Protein AF-A0A9W8UMN8-F1 (afdb_monomer)

Secondary structure (DSSP, 8-state):
--HHHHHHHHHHTT-S-B---SSSS-TT-SS-HHHHHHHHHHTT-GGGB----TT------TTS---

Structure (mmCIF, N/CA/C/O backbone):
data_AF-A0A9W8UMN8-F1
#
_entry.id   AF-A0A9W8UMN8-F1
#
loop_
_atom_site.group_PDB
_atom_site.id
_atom_site.type_symbol
_atom_site.label_atom_id
_atom_site.label_alt_id
_atom_site.label_comp_id
_atom_site.label_asym_id
_atom_site.label_entity_id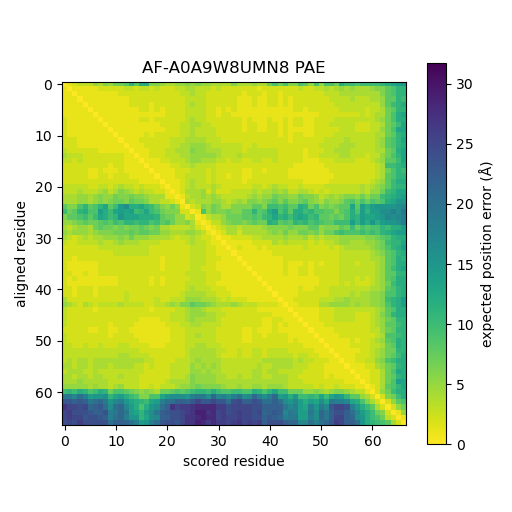
_atom_site.label_seq_id
_atom_site.pdbx_PDB_ins_code
_atom_site.Cartn_x
_atom_site.Cartn_y
_atom_site.Cartn_z
_atom_site.occupancy
_atom_site.B_iso_or_equiv
_atom_site.auth_seq_id
_atom_site.auth_comp_id
_atom_site.auth_asym_id
_atom_site.auth_atom_id
_atom_site.pdbx_PDB_model_num
ATOM 1 N N . MET A 1 1 ? 15.169 -2.759 -0.982 1.00 82.44 1 MET A N 1
ATOM 2 C CA . MET A 1 1 ? 13.892 -3.428 -1.253 1.00 82.44 1 MET A CA 1
ATOM 3 C C . MET A 1 1 ? 13.093 -2.449 -2.069 1.00 82.44 1 MET A C 1
ATOM 5 O O . MET A 1 1 ? 12.897 -1.334 -1.595 1.00 82.44 1 MET A O 1
ATOM 9 N N . ASP A 1 2 ? 12.762 -2.826 -3.291 1.00 92.94 2 ASP A N 1
ATOM 10 C CA . ASP A 1 2 ? 11.845 -2.079 -4.150 1.00 92.94 2 ASP A CA 1
ATOM 11 C C . ASP A 1 2 ? 10.448 -2.722 -4.107 1.00 92.94 2 ASP A C 1
ATOM 13 O O . ASP A 1 2 ? 10.204 -3.684 -3.361 1.00 92.94 2 ASP A O 1
ATOM 17 N N . SER A 1 3 ? 9.510 -2.205 -4.894 1.00 94.62 3 SER A N 1
ATOM 18 C CA . SER A 1 3 ? 8.157 -2.768 -4.923 1.00 94.62 3 SER A CA 1
ATOM 19 C C . SER A 1 3 ? 8.068 -4.160 -5.537 1.00 94.62 3 SER A C 1
ATOM 21 O O . SER A 1 3 ? 7.153 -4.907 -5.189 1.00 94.62 3 SER A O 1
ATOM 23 N N . ALA A 1 4 ? 9.006 -4.560 -6.398 1.00 96.12 4 ALA A N 1
ATOM 24 C CA . ALA A 1 4 ? 9.022 -5.914 -6.948 1.00 96.12 4 ALA A CA 1
ATOM 25 C C . ALA A 1 4 ? 9.395 -6.941 -5.866 1.00 96.12 4 ALA A C 1
ATOM 27 O O . ALA A 1 4 ? 8.732 -7.978 -5.738 1.00 96.12 4 ALA A O 1
ATOM 28 N N . ASP A 1 5 ? 10.389 -6.618 -5.036 1.00 96.12 5 ASP A N 1
ATOM 29 C CA . ASP A 1 5 ? 10.732 -7.408 -3.852 1.00 96.12 5 ASP A CA 1
ATOM 30 C C . ASP A 1 5 ? 9.538 -7.510 -2.884 1.00 96.12 5 ASP A C 1
ATOM 32 O O . ASP A 1 5 ? 9.244 -8.590 -2.363 1.00 96.12 5 ASP A O 1
ATOM 36 N N . ALA A 1 6 ? 8.818 -6.404 -2.663 1.00 95.69 6 ALA A N 1
ATOM 37 C CA . ALA A 1 6 ? 7.650 -6.377 -1.782 1.00 95.69 6 ALA A CA 1
ATOM 38 C C . ALA A 1 6 ? 6.490 -7.239 -2.315 1.00 95.69 6 ALA A C 1
ATOM 40 O O . ALA A 1 6 ? 5.905 -8.008 -1.550 1.00 95.69 6 ALA A O 1
ATOM 41 N N . VAL A 1 7 ? 6.189 -7.184 -3.620 1.00 97.12 7 VAL A N 1
ATOM 42 C CA . VAL A 1 7 ? 5.185 -8.057 -4.267 1.00 97.12 7 VAL A CA 1
ATOM 43 C C . VAL A 1 7 ? 5.524 -9.526 -4.047 1.00 97.12 7 VAL A C 1
ATOM 45 O O . VAL A 1 7 ? 4.651 -10.322 -3.691 1.00 97.12 7 VAL A O 1
ATOM 48 N N . ARG A 1 8 ? 6.793 -9.893 -4.256 1.00 97.75 8 ARG A N 1
ATOM 49 C CA . ARG A 1 8 ? 7.254 -11.262 -4.032 1.00 97.75 8 ARG A CA 1
ATOM 50 C C . ARG A 1 8 ? 7.039 -11.675 -2.578 1.00 97.75 8 ARG A C 1
ATOM 52 O O . ARG A 1 8 ? 6.464 -12.729 -2.338 1.00 97.75 8 ARG A O 1
ATOM 59 N N . LEU A 1 9 ? 7.430 -10.833 -1.625 1.00 96.56 9 LEU A N 1
ATOM 60 C CA . LEU A 1 9 ? 7.281 -11.121 -0.198 1.00 96.56 9 LEU A CA 1
ATOM 61 C C . LEU A 1 9 ? 5.815 -11.332 0.213 1.00 96.56 9 LEU A C 1
ATOM 63 O O . LEU A 1 9 ? 5.513 -12.273 0.944 1.00 96.56 9 LEU A O 1
ATOM 67 N N . VAL A 1 10 ? 4.904 -10.484 -0.277 1.00 96.19 10 VAL A N 1
ATOM 68 C CA . VAL A 1 10 ? 3.457 -10.581 -0.002 1.00 96.19 10 VAL A CA 1
ATOM 69 C C . VAL A 1 10 ? 2.883 -11.920 -0.470 1.00 96.19 10 VAL A C 1
ATOM 71 O O . VAL A 1 10 ? 2.029 -12.491 0.210 1.00 96.19 10 VAL A O 1
ATOM 74 N N . ARG A 1 11 ? 3.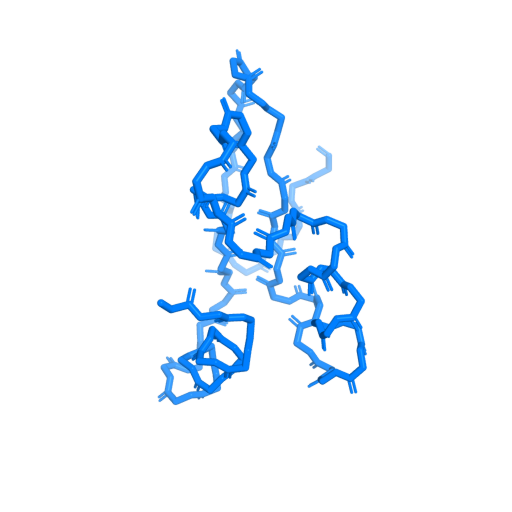351 -12.421 -1.617 1.00 95.44 11 ARG A N 1
ATOM 75 C CA . ARG A 1 11 ? 2.927 -13.710 -2.178 1.00 95.44 11 ARG A CA 1
ATOM 76 C C . ARG A 1 11 ? 3.558 -14.887 -1.445 1.00 95.44 11 ARG A C 1
ATOM 78 O O . ARG A 1 11 ? 2.840 -15.804 -1.065 1.00 95.44 11 ARG A O 1
ATOM 85 N N . ASP A 1 12 ? 4.869 -14.838 -1.220 1.00 97.69 12 ASP A N 1
ATOM 86 C CA . ASP A 1 12 ? 5.628 -15.927 -0.594 1.00 97.69 12 ASP A CA 1
ATOM 87 C C . ASP A 1 12 ? 5.146 -16.204 0.843 1.00 97.69 12 ASP A C 1
ATOM 89 O O . ASP A 1 12 ? 5.168 -17.348 1.295 1.00 97.69 12 ASP A O 1
ATOM 93 N N . LEU A 1 13 ? 4.695 -15.168 1.558 1.00 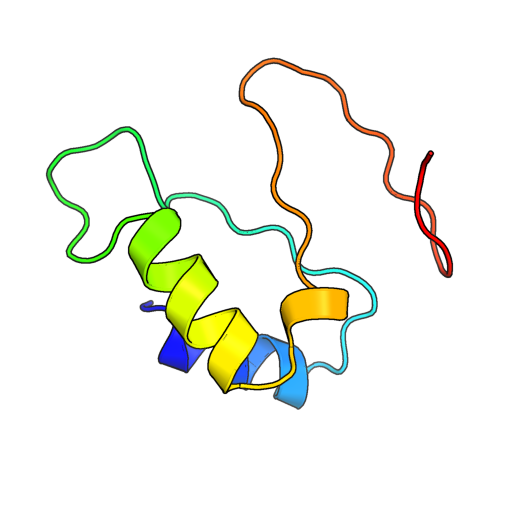95.75 13 LEU A N 1
ATOM 94 C CA . LEU A 1 13 ? 4.183 -15.275 2.928 1.00 95.75 13 LEU A CA 1
ATOM 95 C C . LEU A 1 13 ? 2.658 -15.435 3.029 1.00 95.75 13 LEU A C 1
ATOM 97 O O . LEU A 1 13 ? 2.164 -15.645 4.134 1.00 95.75 13 LEU A O 1
ATOM 101 N N . ASP A 1 14 ? 1.933 -15.292 1.918 1.00 93.12 14 ASP A N 1
ATOM 102 C CA . ASP A 1 14 ? 0.466 -15.268 1.847 1.00 93.12 14 ASP A CA 1
ATOM 103 C C . ASP A 1 14 ? -0.198 -14.437 2.962 1.00 93.12 14 ASP A C 1
ATOM 105 O O . ASP A 1 14 ? -1.066 -14.893 3.703 1.00 93.12 14 ASP A O 1
ATOM 109 N N . VAL A 1 15 ? 0.271 -13.197 3.124 1.00 92.56 15 VAL A N 1
ATOM 110 C CA . VAL A 1 15 ? -0.194 -12.320 4.207 1.00 92.56 15 VAL A CA 1
ATOM 111 C C . VAL A 1 15 ? -1.618 -11.818 3.971 1.00 92.56 15 VAL A C 1
ATOM 113 O O . VAL A 1 15 ? -1.985 -11.475 2.846 1.00 92.56 15 VAL A O 1
ATOM 116 N N . ASP A 1 16 ? -2.380 -11.665 5.058 1.00 92.00 16 ASP A N 1
ATOM 117 C CA . ASP A 1 16 ? -3.701 -11.023 5.023 1.00 92.00 16 ASP A CA 1
ATOM 118 C C . ASP A 1 16 ? -3.599 -9.518 4.724 1.00 92.00 16 ASP A C 1
ATOM 120 O O . ASP A 1 16 ? -4.400 -8.962 3.977 1.00 92.00 16 ASP A O 1
ATOM 124 N N . VAL A 1 17 ? -2.620 -8.844 5.343 1.00 94.00 17 VAL A N 1
ATOM 125 C CA . VAL A 1 17 ? -2.402 -7.396 5.232 1.00 94.00 17 VAL A CA 1
ATOM 126 C C . VAL A 1 17 ? -0.904 -7.100 5.233 1.00 94.00 17 VAL A C 1
ATOM 128 O O . VAL A 1 17 ? -0.173 -7.542 6.118 1.00 94.00 17 VAL A O 1
ATOM 131 N N . ALA A 1 18 ? -0.461 -6.287 4.281 1.00 94.75 18 ALA A N 1
ATOM 132 C CA . ALA A 1 18 ? 0.865 -5.696 4.215 1.00 94.75 18 ALA A CA 1
ATOM 133 C C . ALA A 1 18 ? 0.762 -4.172 4.302 1.00 94.75 18 ALA A C 1
ATOM 135 O O . ALA A 1 18 ? -0.063 -3.545 3.640 1.00 94.75 18 ALA A O 1
ATOM 136 N N . ILE A 1 19 ? 1.615 -3.568 5.125 1.00 95.31 19 ILE A N 1
ATOM 137 C CA . ILE A 1 19 ? 1.651 -2.121 5.341 1.00 95.31 19 ILE A CA 1
ATOM 138 C C . ILE A 1 19 ? 2.985 -1.605 4.803 1.00 95.31 19 ILE A C 1
ATOM 140 O O . ILE A 1 19 ? 4.017 -1.868 5.428 1.00 95.31 19 ILE A O 1
ATOM 144 N N . PRO A 1 20 ? 2.995 -0.890 3.666 1.00 94.00 20 PRO A N 1
ATOM 145 C CA . PRO A 1 20 ? 4.213 -0.293 3.146 1.00 94.00 20 PRO A CA 1
ATOM 146 C C . PRO A 1 20 ? 4.740 0.765 4.116 1.00 94.00 20 PRO A C 1
ATOM 148 O O . PRO A 1 20 ? 3.998 1.620 4.604 1.00 94.00 20 PRO A O 1
ATOM 151 N N . MET A 1 21 ? 6.033 0.689 4.407 1.00 91.19 21 MET A N 1
ATOM 152 C CA . MET A 1 21 ? 6.753 1.602 5.291 1.00 91.19 21 MET A CA 1
ATOM 153 C C . MET A 1 21 ? 8.047 2.023 4.601 1.00 91.19 21 MET A C 1
ATOM 155 O O . MET A 1 21 ? 8.557 1.296 3.755 1.00 91.19 21 MET A O 1
ATOM 159 N N . HIS A 1 22 ? 8.598 3.176 4.989 1.00 88.75 22 HIS A N 1
ATOM 160 C CA . HIS A 1 22 ? 9.827 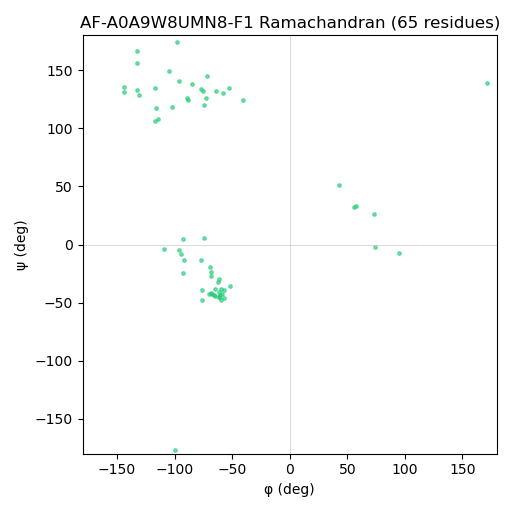3.719 4.394 1.00 88.75 22 HIS A CA 1
ATOM 161 C C . HIS A 1 22 ? 9.756 3.943 2.870 1.00 88.75 22 HIS A C 1
ATOM 163 O O . HIS A 1 22 ? 10.763 3.815 2.186 1.00 88.75 22 HIS A O 1
ATOM 169 N N . CYS A 1 23 ? 8.581 4.305 2.347 1.00 85.38 23 CYS A N 1
ATOM 170 C CA . CYS A 1 23 ? 8.409 4.672 0.937 1.00 85.38 23 CYS A CA 1
ATOM 171 C C . CYS A 1 23 ? 8.544 6.186 0.707 1.00 85.38 23 CYS A C 1
ATOM 173 O O . CYS A 1 23 ? 8.902 6.609 -0.378 1.00 85.38 23 CYS A O 1
ATOM 175 N N . ASP A 1 24 ? 8.292 7.014 1.728 1.00 84.38 24 ASP A N 1
ATOM 176 C CA . ASP A 1 24 ? 8.245 8.473 1.592 1.00 84.38 24 ASP A CA 1
ATOM 177 C C . ASP A 1 24 ? 9.043 9.198 2.686 1.00 84.38 24 ASP A C 1
ATOM 179 O O . ASP A 1 24 ? 9.389 8.643 3.734 1.00 84.38 24 ASP A O 1
ATOM 183 N N . GLY A 1 25 ? 9.281 10.493 2.459 1.00 76.56 25 GLY A N 1
ATOM 184 C CA . GLY A 1 25 ? 9.765 11.443 3.465 1.00 76.56 25 GLY A CA 1
ATOM 185 C C . GLY A 1 25 ? 11.277 11.656 3.498 1.00 76.56 25 GLY A C 1
ATOM 186 O O . GLY A 1 25 ? 11.735 12.533 4.228 1.00 76.56 25 GLY A O 1
ATOM 187 N N . TRP A 1 26 ? 12.057 10.875 2.746 1.00 76.94 26 TRP A N 1
ATOM 188 C CA . TRP A 1 26 ? 13.514 11.007 2.651 1.00 76.94 26 TRP A CA 1
ATOM 189 C C . TRP A 1 26 ? 13.939 10.974 1.178 1.00 76.94 26 TRP A C 1
ATOM 191 O O . TRP A 1 26 ? 13.532 10.090 0.434 1.00 76.94 26 TRP A O 1
ATOM 201 N N . GLY A 1 27 ? 14.802 11.902 0.754 1.00 76.38 27 GLY A N 1
ATOM 202 C CA . GLY A 1 27 ? 15.239 12.018 -0.648 1.00 76.38 27 GLY A CA 1
ATOM 203 C C . GLY A 1 27 ? 16.232 10.948 -1.126 1.00 76.38 27 GLY A C 1
ATOM 204 O O . GLY A 1 27 ? 16.764 11.068 -2.222 1.00 76.38 27 GLY A O 1
ATOM 205 N N . HIS A 1 28 ? 16.534 9.941 -0.303 1.00 82.31 28 HIS A N 1
ATOM 206 C CA . HIS A 1 28 ? 17.460 8.853 -0.646 1.00 82.31 28 HIS A CA 1
ATOM 207 C C 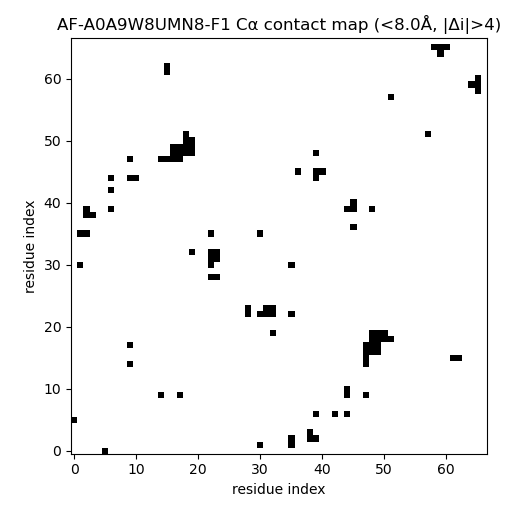. HIS A 1 28 ? 16.754 7.596 -1.170 1.00 82.31 28 HIS A C 1
ATOM 209 O O . HIS A 1 28 ? 17.434 6.642 -1.549 1.00 82.31 28 HIS A O 1
ATOM 215 N N . PHE A 1 29 ? 15.421 7.557 -1.169 1.00 81.81 29 PHE A N 1
ATOM 216 C CA . PHE A 1 29 ? 14.689 6.429 -1.734 1.00 81.81 29 PHE A CA 1
ATOM 217 C C . PHE A 1 29 ? 14.685 6.515 -3.261 1.00 81.81 29 PHE A C 1
ATOM 219 O O . PHE A 1 29 ? 14.458 7.574 -3.838 1.00 81.81 29 PHE A O 1
ATOM 226 N N . SER A 1 30 ? 14.974 5.388 -3.911 1.00 85.12 30 SER A N 1
ATOM 227 C CA . SER A 1 30 ? 14.937 5.253 -5.372 1.00 85.12 30 SER A CA 1
ATOM 228 C C . SER A 1 30 ? 13.517 5.126 -5.925 1.00 85.12 30 SER A C 1
ATOM 230 O O . SER A 1 30 ? 13.328 5.209 -7.135 1.00 85.12 30 SER A O 1
ATOM 232 N N . GLU A 1 31 ? 12.548 4.885 -5.044 1.00 89.00 31 GLU A N 1
ATOM 233 C CA . GLU A 1 31 ? 11.140 4.683 -5.351 1.00 89.00 31 GLU A CA 1
ATOM 234 C C . GLU A 1 31 ? 10.288 5.309 -4.237 1.00 89.00 31 GLU A C 1
ATOM 236 O O . GLU A 1 31 ? 10.610 5.129 -3.059 1.00 89.00 31 GLU A O 1
ATOM 241 N N . ASP A 1 32 ? 9.234 6.038 -4.609 1.00 91.62 32 ASP A N 1
ATOM 242 C CA . ASP A 1 32 ? 8.260 6.616 -3.679 1.00 91.62 32 ASP A CA 1
ATOM 243 C C . ASP A 1 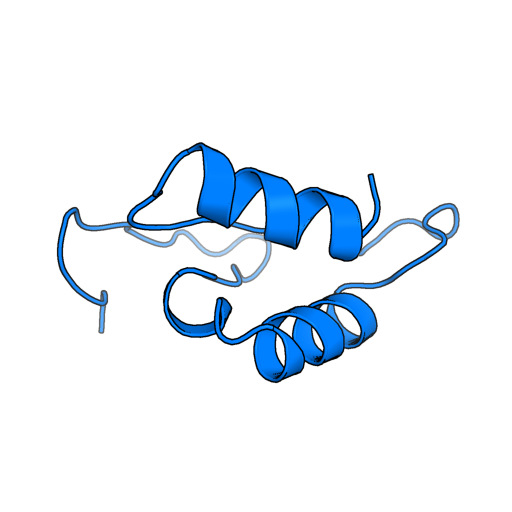32 ? 6.979 5.770 -3.528 1.00 91.62 32 ASP A C 1
ATOM 245 O O . ASP A 1 32 ? 6.763 4.772 -4.226 1.00 91.62 32 ASP A O 1
ATOM 249 N N . GLY A 1 33 ? 6.094 6.163 -2.604 1.00 92.19 33 GLY A N 1
ATOM 250 C CA . GLY A 1 33 ? 4.842 5.440 -2.362 1.00 92.19 33 GLY A CA 1
ATOM 251 C C . GLY A 1 33 ? 3.889 5.391 -3.568 1.00 92.19 33 GLY A C 1
ATOM 252 O O . GLY A 1 33 ? 3.151 4.416 -3.729 1.00 92.19 33 GLY A O 1
ATOM 253 N N . ALA A 1 34 ? 3.902 6.401 -4.442 1.00 93.00 34 ALA A N 1
ATOM 254 C CA . ALA A 1 34 ? 3.032 6.449 -5.619 1.00 93.00 34 ALA A CA 1
ATOM 255 C C . ALA A 1 34 ? 3.534 5.519 -6.736 1.00 93.00 34 ALA A C 1
ATOM 257 O O . ALA A 1 34 ? 2.739 4.832 -7.392 1.00 93.00 34 ALA A O 1
ATOM 258 N N . GLN A 1 35 ? 4.853 5.455 -6.920 1.00 94.56 35 GLN A N 1
ATOM 259 C CA . GLN A 1 35 ? 5.498 4.488 -7.806 1.00 94.56 35 GLN A CA 1
ATOM 260 C C . GLN A 1 35 ? 5.209 3.057 -7.333 1.00 94.56 35 GLN A C 1
ATOM 262 O O . GLN A 1 35 ? 4.75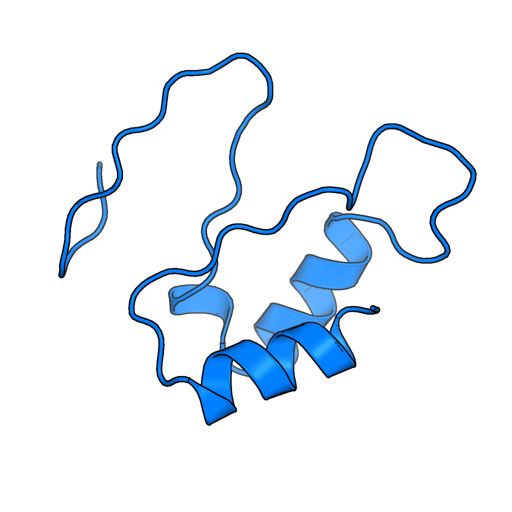3 2.232 -8.129 1.00 94.56 35 GLN A O 1
ATOM 267 N N . ALA A 1 36 ? 5.328 2.809 -6.027 1.00 95.19 36 ALA A N 1
ATOM 268 C CA . ALA A 1 36 ? 5.036 1.512 -5.428 1.00 95.19 36 ALA A CA 1
ATOM 269 C C . ALA A 1 36 ? 3.582 1.073 -5.608 1.00 95.19 36 ALA A C 1
ATOM 271 O O . ALA A 1 36 ? 3.311 -0.059 -6.018 1.00 95.19 36 ALA A O 1
ATOM 272 N N . ALA A 1 37 ? 2.631 1.981 -5.378 1.00 95.12 37 ALA A N 1
ATOM 273 C CA . ALA A 1 37 ? 1.210 1.708 -5.581 1.00 95.12 37 ALA A CA 1
ATOM 274 C C . ALA A 1 37 ? 0.902 1.259 -7.021 1.00 95.12 37 ALA A C 1
ATOM 276 O O . ALA A 1 37 ? 0.139 0.315 -7.216 1.00 95.12 37 ALA A O 1
ATOM 277 N N . THR A 1 38 ? 1.557 1.864 -8.018 1.00 96.31 38 THR A N 1
ATOM 278 C CA . THR A 1 38 ? 1.401 1.474 -9.430 1.00 96.31 38 THR A CA 1
ATOM 279 C C . THR A 1 38 ? 1.842 0.027 -9.672 1.00 96.31 38 THR A C 1
ATOM 281 O O . THR A 1 38 ? 1.174 -0.720 -10.389 1.00 96.31 38 THR A O 1
ATOM 284 N N . VAL A 1 39 ? 2.949 -0.394 -9.051 1.00 97.00 39 VAL A N 1
ATOM 285 C CA . VAL A 1 39 ? 3.447 -1.775 -9.147 1.00 97.00 39 VAL A CA 1
ATOM 286 C C . VAL A 1 39 ? 2.501 -2.751 -8.444 1.00 97.00 39 VAL A C 1
ATOM 288 O O . VAL A 1 39 ? 2.201 -3.811 -8.994 1.00 97.00 39 VAL A O 1
ATOM 291 N N . PHE A 1 40 ? 1.991 -2.401 -7.260 1.00 96.62 40 PHE A N 1
ATOM 292 C CA . PHE A 1 40 ? 1.063 -3.252 -6.504 1.00 96.62 40 PHE A CA 1
ATOM 293 C C . PHE A 1 40 ? -0.273 -3.464 -7.221 1.00 96.62 40 PHE A C 1
ATOM 295 O O . PHE A 1 40 ? -0.794 -4.585 -7.210 1.00 96.62 40 PHE A O 1
ATOM 302 N N . ASP A 1 41 ? -0.791 -2.426 -7.880 1.00 95.56 41 ASP A N 1
ATOM 303 C CA . ASP A 1 41 ? -1.998 -2.503 -8.704 1.00 95.56 41 ASP A CA 1
ATOM 304 C C . ASP A 1 41 ? -1.795 -3.415 -9.917 1.00 9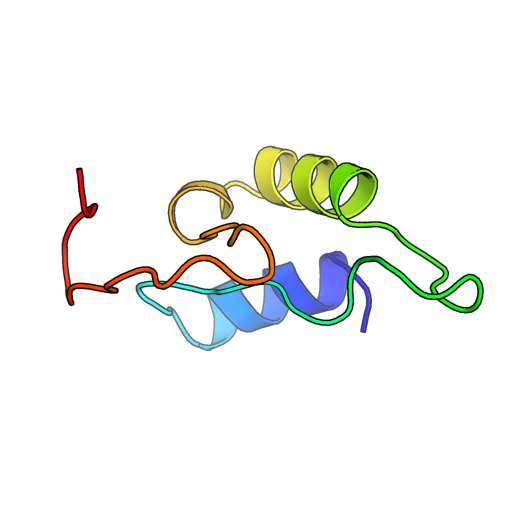5.56 41 ASP A C 1
ATOM 306 O O . ASP A 1 41 ? -2.638 -4.266 -10.201 1.00 95.56 41 ASP A O 1
ATOM 310 N N . ALA A 1 42 ? -0.656 -3.292 -10.605 1.00 97.00 42 ALA A N 1
ATOM 311 C CA . ALA A 1 42 ? -0.326 -4.141 -11.749 1.00 97.00 42 ALA A CA 1
ATOM 312 C C . ALA A 1 42 ? -0.068 -5.609 -11.356 1.00 97.00 42 ALA A C 1
ATOM 314 O O . ALA A 1 42 ? -0.265 -6.513 -12.169 1.00 97.00 42 ALA A O 1
ATOM 315 N N . ALA A 1 43 ? 0.382 -5.852 -10.123 1.00 95.69 43 ALA A N 1
ATOM 316 C CA . ALA A 1 43 ? 0.726 -7.177 -9.616 1.00 95.69 43 ALA A CA 1
ATOM 317 C C . ALA A 1 43 ? -0.424 -7.904 -8.894 1.00 95.69 43 ALA A C 1
ATOM 319 O O . ALA A 1 43 ? -0.189 -8.990 -8.356 1.00 95.69 43 ALA A O 1
ATOM 320 N N . ASP A 1 44 ? -1.635 -7.340 -8.875 1.00 92.81 44 ASP A N 1
ATOM 321 C CA . ASP A 1 44 ? -2.827 -7.938 -8.249 1.00 92.81 44 ASP A CA 1
ATOM 322 C C . ASP A 1 44 ? -2.635 -8.283 -6.756 1.00 92.81 44 ASP A C 1
ATOM 324 O O . ASP A 1 44 ? -3.168 -9.256 -6.231 1.00 92.81 44 ASP A O 1
ATOM 328 N N . VAL A 1 45 ? -1.816 -7.493 -6.051 1.00 95.38 45 VAL A N 1
ATOM 329 C CA . VAL A 1 45 ? -1.630 -7.615 -4.590 1.00 95.38 45 VAL A CA 1
ATOM 330 C C . VAL A 1 45 ? -2.245 -6.448 -3.824 1.00 95.38 45 VAL A C 1
ATOM 332 O O . VAL A 1 45 ? -2.241 -6.463 -2.595 1.00 95.38 45 VAL A O 1
ATOM 335 N N . LYS A 1 46 ? -2.788 -5.448 -4.531 1.00 95.00 46 LYS A N 1
ATOM 336 C CA . LYS A 1 46 ? -3.313 -4.198 -3.962 1.00 95.00 46 LYS A CA 1
ATOM 337 C C . LYS A 1 46 ? -4.320 -4.407 -2.830 1.00 95.00 46 LYS A C 1
ATOM 339 O O . LYS A 1 46 ? -4.292 -3.659 -1.862 1.00 95.00 46 LYS A O 1
ATOM 344 N N . ASP A 1 47 ? -5.147 -5.450 -2.906 1.00 94.12 47 ASP A N 1
ATOM 345 C CA . ASP A 1 47 ? -6.196 -5.718 -1.914 1.00 94.12 47 ASP A CA 1
ATOM 346 C C . ASP A 1 47 ? -5.616 -6.150 -0.557 1.00 94.12 47 ASP A C 1
ATOM 348 O O . ASP A 1 47 ? -6.272 -6.030 0.476 1.00 94.12 47 ASP A O 1
ATOM 352 N N . ARG A 1 48 ? -4.356 -6.601 -0.551 1.00 94.12 48 ARG A N 1
ATOM 353 C CA . ARG A 1 48 ? -3.584 -6.926 0.654 1.00 94.12 48 ARG A CA 1
ATOM 354 C C . ARG A 1 48 ? -2.780 -5.725 1.153 1.00 94.12 48 ARG A C 1
ATOM 356 O O . ARG A 1 48 ? -2.264 -5.769 2.264 1.00 94.12 48 ARG A O 1
ATOM 363 N N . ILE A 1 49 ? -2.639 -4.657 0.365 1.00 95.25 49 ILE A N 1
ATOM 364 C CA . ILE A 1 49 ? -1.837 -3.484 0.726 1.00 95.25 49 ILE A CA 1
ATOM 365 C C . ILE A 1 49 ? -2.692 -2.462 1.478 1.00 95.25 49 ILE A C 1
ATOM 367 O O . ILE A 1 49 ? -3.709 -1.977 0.984 1.00 95.25 49 ILE A O 1
ATOM 371 N N . ARG A 1 50 ? -2.236 -2.050 2.665 1.00 95.25 50 ARG A N 1
ATOM 372 C CA . ARG A 1 50 ? -2.861 -0.982 3.452 1.00 95.25 50 ARG A CA 1
ATOM 373 C C . ARG A 1 50 ? -1.913 0.197 3.633 1.00 95.25 50 ARG A C 1
ATOM 375 O O . ARG A 1 50 ? -0.996 0.160 4.449 1.00 95.25 50 ARG A O 1
ATOM 382 N N . TRP A 1 51 ? -2.192 1.282 2.916 1.00 94.06 51 TRP A N 1
ATOM 383 C CA . TRP A 1 51 ? -1.503 2.560 3.090 1.00 94.06 51 TRP A CA 1
ATOM 384 C C . TRP A 1 51 ? -1.977 3.279 4.354 1.00 94.06 51 TRP A C 1
ATOM 386 O O . TRP A 1 51 ? -3.179 3.423 4.591 1.00 94.06 51 TRP A O 1
ATOM 396 N N . LEU A 1 52 ? -1.030 3.753 5.165 1.00 93.19 52 LEU A N 1
ATOM 397 C CA . LEU A 1 52 ? -1.315 4.514 6.381 1.00 93.19 52 LEU A CA 1
ATOM 398 C C . LEU A 1 52 ? -1.034 6.000 6.183 1.00 93.19 52 LEU A C 1
ATOM 400 O O . LEU A 1 52 ? -0.110 6.389 5.475 1.00 93.19 52 LEU A O 1
ATOM 404 N N . LYS A 1 53 ? -1.794 6.844 6.887 1.00 91.69 53 LYS A N 1
ATOM 405 C CA . LYS A 1 53 ? -1.496 8.275 6.986 1.00 91.69 53 LYS A CA 1
ATOM 406 C C . LYS A 1 53 ? -0.544 8.524 8.168 1.00 91.69 53 LYS A C 1
ATOM 408 O O . LYS A 1 53 ? -0.917 8.184 9.295 1.00 91.69 53 LYS A O 1
ATOM 413 N N . PRO A 1 54 ? 0.628 9.157 7.964 1.00 90.62 54 PRO A N 1
ATOM 414 C CA . PRO A 1 54 ? 1.548 9.483 9.052 1.00 90.62 54 PRO A CA 1
ATOM 415 C C . PRO A 1 54 ? 0.864 10.254 10.186 1.00 90.62 54 PRO A C 1
ATOM 417 O O . PRO A 1 54 ? 0.079 11.174 9.949 1.00 90.62 54 PRO A O 1
ATOM 420 N N . GLY A 1 55 ? 1.137 9.851 11.428 1.00 93.62 55 GLY A N 1
ATOM 421 C CA . GLY A 1 55 ? 0.558 10.461 12.630 1.00 93.62 55 GLY A CA 1
ATOM 422 C C . GLY A 1 55 ? -0.915 10.122 12.903 1.00 93.62 55 GLY A C 1
ATOM 423 O O . GLY A 1 55 ? -1.443 10.547 13.929 1.00 93.62 55 GLY A O 1
ATOM 424 N N . LYS A 1 56 ? -1.593 9.347 12.042 1.00 95.94 56 LYS A N 1
ATOM 425 C CA . LYS A 1 56 ? -2.978 8.906 12.265 1.00 95.94 56 LYS A CA 1
ATOM 426 C C . LYS A 1 56 ? -3.006 7.453 12.745 1.00 95.94 56 LYS A C 1
ATOM 428 O O . LYS A 1 56 ? -2.627 6.542 12.010 1.00 95.94 56 LYS A O 1
ATOM 433 N N . LYS A 1 57 ? -3.521 7.224 13.958 1.00 95.44 57 LYS A N 1
ATOM 434 C CA . LYS A 1 57 ? -3.805 5.867 14.453 1.00 95.44 57 LYS A CA 1
ATOM 435 C C . LYS A 1 57 ? -4.775 5.167 13.494 1.00 95.44 57 LYS A C 1
ATOM 437 O O . LYS A 1 57 ? -5.810 5.734 13.150 1.00 95.44 57 LYS A O 1
ATOM 442 N N . THR A 1 58 ? -4.435 3.945 13.098 1.00 94.38 58 THR A N 1
ATOM 443 C CA . THR A 1 58 ? -5.258 3.084 12.241 1.00 94.38 58 THR A CA 1
ATOM 444 C C . THR A 1 58 ? -5.341 1.710 12.891 1.00 94.38 58 THR A C 1
ATOM 446 O O . THR A 1 58 ? -4.314 1.157 13.279 1.00 94.38 58 THR A O 1
ATOM 449 N N . GLU A 1 59 ? -6.553 1.191 13.062 1.00 93.81 59 GLU A N 1
ATOM 450 C CA . GLU A 1 59 ? -6.775 -0.167 13.558 1.00 93.81 59 GLU A CA 1
ATOM 451 C C . GLU A 1 59 ? -6.715 -1.158 12.390 1.00 93.81 59 GLU A C 1
ATOM 453 O O . GLU A 1 59 ? -7.212 -0.867 11.302 1.00 93.81 59 GLU A O 1
ATOM 458 N N . ILE A 1 60 ? -6.069 -2.304 12.608 1.00 90.50 60 ILE A N 1
ATOM 459 C CA . ILE A 1 60 ? -5.953 -3.381 11.623 1.00 90.50 60 ILE A CA 1
ATOM 460 C C . ILE A 1 60 ? -6.676 -4.596 12.191 1.00 90.50 60 ILE A C 1
ATOM 462 O O . ILE A 1 60 ? -6.291 -5.121 13.236 1.00 90.50 60 ILE A O 1
ATOM 466 N N . LEU A 1 61 ? -7.728 -5.027 11.504 1.00 81.56 61 LEU A N 1
ATOM 467 C CA . LEU A 1 61 ? -8.532 -6.179 11.889 1.00 81.56 61 LEU A CA 1
ATOM 468 C C . LEU A 1 61 ? -8.050 -7.411 11.114 1.00 81.56 61 LEU A C 1
ATOM 470 O O . LEU A 1 61 ? -7.727 -7.325 9.929 1.00 81.56 61 LEU A O 1
ATOM 474 N N . ARG A 1 62 ? -8.005 -8.574 11.770 1.00 65.31 62 ARG A N 1
ATOM 475 C CA . ARG A 1 62 ? -7.788 -9.848 11.068 1.00 65.31 62 ARG A CA 1
ATOM 476 C C . ARG A 1 62 ? -9.060 -10.202 10.288 1.00 65.31 62 ARG A C 1
ATOM 478 O O . ARG A 1 62 ? -10.125 -10.278 10.890 1.00 65.31 62 ARG A O 1
ATOM 485 N N . HIS A 1 63 ? -8.918 -10.442 8.981 1.00 60.59 63 HIS A N 1
ATOM 486 C CA . HIS A 1 63 ? -9.965 -10.869 8.033 1.00 60.59 63 HIS A CA 1
ATOM 487 C C . HIS A 1 63 ? -11.033 -9.847 7.589 1.00 60.59 63 HIS A C 1
ATOM 489 O O . HIS A 1 63 ? -12.116 -10.255 7.174 1.00 60.59 63 HIS A O 1
ATOM 495 N N . GLY A 1 64 ? -10.770 -8.539 7.591 1.00 46.16 64 GLY A N 1
ATOM 496 C CA . GLY A 1 64 ? -11.717 -7.612 6.964 1.00 46.16 64 GLY A CA 1
ATOM 497 C C . GLY A 1 64 ? -11.413 -6.145 7.206 1.00 46.16 64 GLY A C 1
ATOM 498 O O . GLY A 1 64 ? -11.018 -5.743 8.292 1.00 46.16 64 GLY A O 1
ATOM 499 N N . THR A 1 65 ? -11.590 -5.367 6.150 1.00 49.09 65 THR A N 1
ATOM 500 C CA . THR A 1 65 ? -11.426 -3.919 6.029 1.00 49.09 65 THR A CA 1
ATOM 501 C C . THR A 1 65 ? -11.962 -3.155 7.244 1.00 49.09 65 THR A C 1
ATOM 503 O O . THR A 1 65 ? -13.136 -3.270 7.578 1.00 49.09 65 THR A O 1
ATOM 506 N N . ALA A 1 66 ? -11.119 -2.336 7.881 1.00 48.09 66 ALA A N 1
ATOM 507 C CA . ALA A 1 66 ? -11.599 -1.301 8.794 1.00 48.09 66 ALA A CA 1
ATOM 508 C C . ALA A 1 66 ? -12.201 -0.152 7.964 1.00 48.09 66 ALA A C 1
ATOM 510 O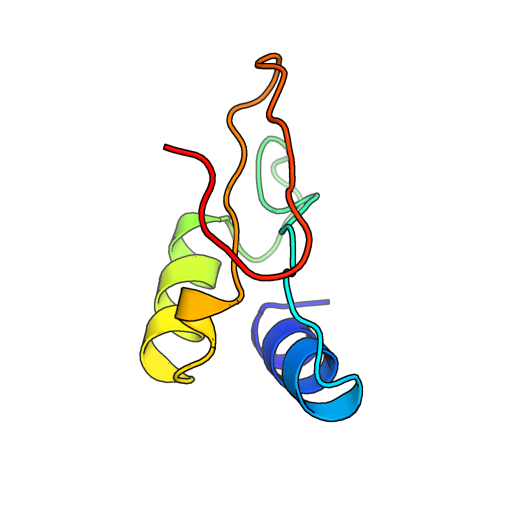 O . ALA A 1 66 ? -11.494 0.415 7.116 1.00 48.09 66 ALA A O 1
ATOM 511 N N . GLU A 1 67 ? -13.493 0.116 8.192 1.00 40.16 67 GLU A N 1
ATOM 512 C CA . GLU A 1 67 ? -14.268 1.240 7.638 1.00 40.16 67 GLU A CA 1
ATOM 513 C C . GLU A 1 67 ? -13.629 2.609 7.935 1.00 40.16 67 GLU A C 1
ATOM 515 O O . GLU A 1 67 ? -13.074 2.804 9.044 1.00 40.16 67 GLU A O 1
#

Radius of gyration: 12.21 Å; Cα contacts (8 Å, |Δi|>4): 52; chains: 1; bounding box: 32×28×26 Å

Sequence (67 aa):
MDSADAVRLVRDLDVDVAIPMHCDGWGHFSEDGAQAATVFDAADVKDRIRWLKPGKKTEILRHGTAE

InterPro domains:
  IPR036866 Ribonuclease Z/Hydroxyacylglutathione hydrolase-like [G3DSA:3.60.15.10] (1-59)

Organism: Akanthomyces muscarius (NCBI:txid2231603)

pLDDT: mean 88.57, std 12.94, range [40.16, 97.75]

Solvent-accessible surface area (backbone atoms only — not comparable to full-atom values): 4494 Å² total; per-residue (Å²): 134,56,54,68,56,48,54,50,50,47,59,80,67,67,55,80,68,45,65,81,70,91,35,69,97,57,95,84,57,95,56,42,55,70,59,35,50,55,50,32,57,76,65,76,45,42,93,28,52,47,86,76,59,89,97,53,93,77,81,85,56,90,93,54,85,70,130

Mean predicted aligned error: 4.88 Å

Foldseek 3Di:
DALVVVLVVCVVVVDQADEDDPQDDDPPDPHHPVNSCVSCVVSVNNNRYDYDDPPDDDDDDPPDDDD

Nearest PDB structures (foldseek):
  6brm-assembly4_H  TM=8.562E-01  e=2.809E-01  Pectobacterium carotovorum
  6brm-assembly4_G  TM=8.409E-01  e=4.496E-01  Pectobacterium carotovorum
  6brm-assembly3_F  TM=8.429E-01  e=9.416E-01  Pectobacterium carotovorum
  3rpc-assembly2_C  TM=8.729E-01  e=1.612E+00  Veillonella parvula DSM 2008